Protein AF-A0A840UZU9-F1 (afdb_monomer)

Radius of gyration: 14.08 Å; Cα contacts (8 Å, |Δi|>4): 171; chains: 1; bounding box: 29×27×46 Å

Foldseek 3Di:
DDDDDPVNVLVVLLVCQLVVVLVVVLVVCVVDLVVLLCLLVQCPDPRPSSLVSSLVNLLVCCVVPLPSNCSNVVNLLVQCPDPDLSSVLSSLSSLLSSPDPSSLVSLVVQCVDPDPSSVVSSVVSVVVD

InterPro domains:
  IPR011989 Armadillo-like helical [G3DSA:1.25.10.10] (4-129)
  IPR016024 Armadillo-type fold [SSF48371] (40-128)

Solvent-accessible surface area (backbone atoms only — not comparable to full-atom values): 6893 Å² total; per-residue (Å²): 132,85,78,81,50,71,69,57,51,49,48,52,52,39,52,34,18,53,71,66,42,37,72,62,50,45,58,46,46,78,73,38,68,71,53,32,50,41,47,31,65,51,47,61,50,89,50,65,48,26,40,54,28,50,53,52,36,50,58,53,40,50,76,73,49,50,86,61,48,63,53,23,49,71,22,26,56,56,25,58,69,46,92,49,60,67,42,24,28,52,31,34,51,51,27,44,74,56,58,41,77,72,32,45,54,54,23,57,55,28,59,70,43,93,48,68,68,27,21,50,45,24,51,53,46,63,73,75,111

Sequence (129 aa):
MNQVSDEELKRVIADFLDMGHVDNIVAMFRREPRYYDWTGEILADRRFAVRLGISILFEELKSLQPEELALAVPSLRRALHSEEPLLRGEAVSILGIIGTAEAIELVRSGLADPNPQVREMAALVLDEL

Secondary structure (DSSP, 8-state):
-PPPPHHHHHHHHHHHHHTT-HHHHHHHHTT-GGGGGGHHHHHT-S-HHHHHHHHHHHHHHHHH-GGGGGGGHHHHHHHTT-S-HHHHHHHHHHHHHH--HHHHHHHHHGGG-SSHHHHHHHHHHHHH-

Nearest PDB structures (foldseek):
  4p6z-assembly1_B  TM=6.368E-01  e=3.561E-03  Homo sapiens
  7rwc-assembly1_B  TM=6.488E-01  e=1.107E-02  Mus musculus
  7oho-assembly1_BBB  TM=6.003E-01  e=9.549E-03  Homo sapiens
  8d9w-assembly1_K  TM=5.443E-01  e=1.035E+00  Mus musculus
  8d9w-assembly1_O  TM=5.443E-01  e=1.035E+00  Mus musculus

Mean predicted aligned error: 2.72 Å

Organism: NCBI:txid1506996

Structure (mmCIF, N/CA/C/O backbone):
data_AF-A0A840UZU9-F1
#
_entry.id   AF-A0A840UZU9-F1
#
loop_
_atom_site.group_PDB
_atom_site.id
_atom_site.type_symbol
_atom_site.label_atom_id
_atom_site.label_alt_id
_atom_site.label_comp_id
_atom_site.label_asym_id
_atom_site.label_entity_id
_atom_site.label_seq_id
_atom_site.pdbx_PDB_ins_code
_atom_site.Cartn_x
_atom_site.Cartn_y
_atom_site.Cartn_z
_atom_site.occupancy
_atom_site.B_iso_or_equiv
_atom_site.auth_seq_id
_atom_site.auth_comp_id
_atom_site.auth_asym_id
_atom_site.auth_atom_id
_atom_site.pdbx_PDB_model_num
ATOM 1 N N . MET A 1 1 ? -3.291 16.967 28.997 1.00 44.97 1 MET A N 1
ATOM 2 C CA . MET A 1 1 ? -3.419 15.741 28.184 1.00 44.97 1 MET A CA 1
ATOM 3 C C . MET A 1 1 ? -2.520 15.936 26.978 1.00 44.97 1 MET A C 1
ATOM 5 O O . MET A 1 1 ? -2.809 16.833 26.199 1.00 44.97 1 MET A O 1
ATOM 9 N N . ASN A 1 2 ? -1.401 15.211 26.886 1.00 53.03 2 ASN A N 1
ATOM 10 C CA . ASN A 1 2 ? -0.565 15.249 25.684 1.00 53.03 2 ASN A CA 1
ATOM 11 C C . ASN A 1 2 ? -1.340 14.550 24.567 1.00 53.03 2 ASN A C 1
ATOM 13 O O . ASN A 1 2 ? -1.655 13.369 24.697 1.00 53.03 2 ASN A O 1
ATOM 17 N N . GLN A 1 3 ? -1.696 15.287 23.517 1.00 71.25 3 GLN A N 1
ATOM 18 C CA . GLN A 1 3 ? -2.146 14.670 22.275 1.00 71.25 3 GLN A CA 1
ATOM 19 C C . GLN A 1 3 ? -0.955 13.908 21.691 1.00 71.25 3 GLN A C 1
ATOM 21 O O . GLN A 1 3 ? 0.123 14.482 21.550 1.00 71.25 3 GLN A O 1
ATOM 26 N N . VAL A 1 4 ? -1.143 12.618 21.419 1.00 78.44 4 VAL A N 1
ATOM 27 C CA . VAL A 1 4 ? -0.157 11.813 20.689 1.00 78.44 4 VAL A CA 1
ATOM 28 C C . VAL A 1 4 ? -0.074 12.371 19.270 1.00 78.44 4 VAL A C 1
ATOM 30 O O . VAL A 1 4 ? -1.110 12.614 18.648 1.00 78.44 4 VAL A O 1
ATOM 33 N N . SER A 1 5 ? 1.138 12.618 18.784 1.00 93.00 5 SER A N 1
ATOM 34 C CA . SER A 1 5 ? 1.368 13.155 17.441 1.00 93.00 5 SER A CA 1
ATOM 35 C C . SER A 1 5 ? 1.143 12.100 16.353 1.00 93.00 5 SER A C 1
ATOM 37 O O . SER A 1 5 ? 1.234 10.896 16.600 1.00 93.00 5 SER A O 1
ATOM 39 N N . ASP A 1 6 ? 0.890 12.544 15.120 1.00 94.81 6 ASP A N 1
ATOM 40 C CA . ASP A 1 6 ? 0.704 11.635 13.983 1.00 94.81 6 ASP A CA 1
ATOM 41 C C . ASP A 1 6 ? 1.972 10.811 13.687 1.00 94.81 6 ASP A C 1
ATOM 43 O O . ASP A 1 6 ? 1.877 9.638 13.336 1.00 94.81 6 ASP A O 1
ATOM 47 N N . GLU A 1 7 ? 3.166 11.376 13.900 1.00 94.50 7 GLU A N 1
ATOM 48 C CA . GLU A 1 7 ? 4.435 10.640 13.778 1.00 94.50 7 GLU A CA 1
ATOM 49 C C . GLU A 1 7 ? 4.560 9.516 14.809 1.00 94.50 7 GLU A C 1
ATOM 51 O O . GLU A 1 7 ? 4.975 8.404 14.481 1.00 94.50 7 GLU A O 1
ATOM 56 N N . GLU A 1 8 ? 4.163 9.775 16.057 1.00 95.25 8 GLU A N 1
ATOM 57 C CA . GLU A 1 8 ? 4.155 8.743 17.094 1.00 95.25 8 GLU A CA 1
ATOM 58 C C . GLU A 1 8 ? 3.162 7.631 16.748 1.00 95.25 8 GLU A C 1
ATOM 60 O O . GLU A 1 8 ? 3.508 6.459 16.874 1.00 95.25 8 GLU A O 1
ATOM 65 N N . LEU A 1 9 ? 1.965 7.966 16.256 1.00 96.38 9 LEU A N 1
ATOM 66 C CA . LEU A 1 9 ? 0.970 6.965 15.857 1.00 96.38 9 LEU A CA 1
ATOM 67 C C . LEU A 1 9 ? 1.432 6.122 14.667 1.00 96.38 9 LEU A C 1
ATOM 69 O O . LEU A 1 9 ? 1.306 4.899 14.720 1.00 96.38 9 LEU A O 1
ATOM 73 N N . LYS A 1 10 ? 2.011 6.739 13.629 1.00 97.62 10 LYS A N 1
ATOM 74 C CA . LYS A 1 10 ? 2.606 6.012 12.496 1.00 97.62 10 LYS A CA 1
ATOM 75 C C . LYS A 1 10 ? 3.683 5.039 12.967 1.00 97.62 10 LYS A C 1
ATOM 77 O O . LYS A 1 10 ? 3.704 3.891 12.526 1.00 97.62 10 LYS A O 1
ATOM 82 N N . ARG A 1 11 ? 4.524 5.460 13.919 1.00 97.19 11 ARG A N 1
ATOM 83 C CA . ARG A 1 11 ? 5.540 4.593 14.524 1.00 97.19 11 ARG A CA 1
ATOM 84 C C . ARG A 1 11 ? 4.930 3.429 15.300 1.00 97.19 11 ARG A C 1
ATOM 86 O O . ARG A 1 11 ? 5.373 2.303 15.115 1.00 97.19 11 ARG A O 1
ATOM 93 N N . VAL A 1 12 ? 3.901 3.676 16.116 1.00 97.56 12 VAL A N 1
ATOM 94 C CA . VAL A 1 12 ? 3.187 2.608 16.836 1.00 97.56 12 VAL A CA 1
ATOM 95 C C . VAL A 1 12 ? 2.597 1.594 15.860 1.00 97.56 12 VAL A C 1
ATOM 97 O O . VAL A 1 12 ? 2.748 0.394 16.071 1.00 97.56 12 VAL A O 1
ATOM 100 N N . ILE A 1 13 ? 1.964 2.060 14.781 1.00 98.25 13 ILE A N 1
ATOM 101 C CA . ILE A 1 13 ? 1.416 1.177 13.748 1.00 98.25 13 ILE A CA 1
ATOM 102 C C . ILE A 1 13 ? 2.533 0.322 13.143 1.00 98.25 13 ILE A C 1
ATOM 104 O O . ILE A 1 13 ? 2.416 -0.901 13.124 1.00 98.25 13 ILE A O 1
ATOM 108 N N . ALA A 1 14 ? 3.635 0.944 12.715 1.00 98.44 14 ALA A N 1
ATOM 109 C CA . ALA A 1 14 ? 4.771 0.229 12.145 1.00 9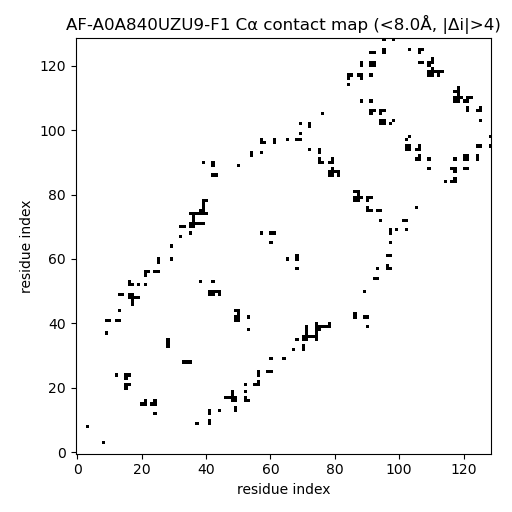8.44 14 ALA A CA 1
ATOM 110 C C . ALA A 1 14 ? 5.346 -0.812 13.121 1.00 98.44 14 ALA A C 1
ATOM 112 O O . ALA A 1 14 ? 5.560 -1.957 12.739 1.00 98.44 14 ALA A O 1
ATOM 113 N N . ASP A 1 15 ? 5.529 -0.467 14.395 1.00 98.44 15 ASP A N 1
ATOM 114 C CA . ASP A 1 15 ? 6.067 -1.393 15.397 1.00 98.44 15 ASP A CA 1
ATOM 115 C C . ASP A 1 15 ? 5.147 -2.602 15.628 1.00 98.44 15 ASP A C 1
ATOM 117 O O . ASP A 1 15 ? 5.618 -3.727 15.774 1.00 98.44 15 ASP A O 1
ATOM 121 N N . PHE A 1 16 ? 3.829 -2.408 15.611 1.00 98.56 16 PHE A N 1
ATOM 122 C CA . PHE A 1 16 ? 2.874 -3.514 15.714 1.00 98.56 16 PHE A CA 1
ATOM 123 C C . PHE A 1 16 ? 2.894 -4.423 14.485 1.00 98.56 16 PHE A C 1
ATOM 125 O O . PHE A 1 16 ? 2.824 -5.642 14.640 1.00 98.56 16 PHE A O 1
ATOM 132 N N . LEU A 1 17 ? 3.024 -3.855 13.286 1.00 98.38 17 LEU A N 1
ATOM 133 C CA . LEU A 1 17 ? 3.173 -4.635 12.056 1.00 98.38 17 LEU A CA 1
ATOM 134 C C . LEU A 1 17 ? 4.476 -5.446 12.064 1.00 98.38 17 LEU A C 1
ATOM 136 O O . LEU A 1 17 ? 4.454 -6.630 11.742 1.00 98.38 17 LEU A O 1
ATOM 140 N N . ASP A 1 18 ? 5.581 -4.853 12.520 1.00 98.25 18 ASP A N 1
ATOM 141 C CA . ASP A 1 18 ? 6.883 -5.519 12.687 1.00 98.25 18 ASP A CA 1
ATOM 142 C C . ASP A 1 18 ? 6.811 -6.712 13.660 1.00 98.25 18 ASP A C 1
ATOM 144 O O . ASP A 1 18 ? 7.442 -7.745 13.443 1.00 98.25 18 ASP A O 1
ATOM 148 N N . MET A 1 19 ? 5.985 -6.600 14.706 1.00 97.94 19 MET A N 1
ATOM 149 C CA . MET A 1 19 ? 5.709 -7.674 15.672 1.00 97.94 19 MET A CA 1
ATOM 150 C C . MET A 1 19 ? 4.678 -8.710 15.180 1.00 97.94 19 MET A C 1
ATOM 152 O O . MET A 1 19 ? 4.385 -9.666 15.899 1.00 97.94 19 MET A O 1
ATOM 156 N N . GLY A 1 20 ? 4.107 -8.539 13.983 1.00 96.75 20 GLY A N 1
ATOM 157 C CA . GLY A 1 20 ? 3.074 -9.423 13.431 1.00 96.75 20 GLY A CA 1
ATOM 158 C C . GLY A 1 20 ? 1.689 -9.248 14.065 1.00 96.75 20 GLY A C 1
ATOM 159 O O . GLY A 1 20 ? 0.832 -10.117 13.939 1.00 96.75 20 GLY A O 1
ATOM 160 N N . HIS A 1 21 ? 1.440 -8.136 14.758 1.00 97.94 21 HIS A N 1
ATOM 161 C CA . HIS A 1 21 ? 0.168 -7.829 15.417 1.00 97.94 21 HIS A CA 1
ATOM 162 C C . HIS A 1 21 ? -0.825 -7.127 14.476 1.00 97.94 21 HIS A C 1
ATOM 164 O O . HIS A 1 21 ? -1.372 -6.072 14.815 1.00 97.94 21 HIS A O 1
ATOM 170 N N . VAL A 1 22 ? -1.062 -7.713 13.299 1.00 97.75 22 VAL A N 1
ATOM 171 C CA . VAL A 1 22 ? -1.905 -7.130 12.239 1.00 97.75 22 VAL A CA 1
ATOM 172 C C . VAL A 1 22 ? -3.353 -6.928 12.698 1.00 97.75 22 VAL A C 1
ATOM 174 O O . VAL A 1 22 ? -3.891 -5.844 12.481 1.00 97.75 22 VAL A O 1
ATOM 177 N N . ASP A 1 23 ? -3.934 -7.869 13.451 1.00 97.62 23 ASP A N 1
ATOM 178 C CA . ASP A 1 23 ? -5.305 -7.772 13.991 1.00 97.62 23 ASP A CA 1
ATOM 179 C C . ASP A 1 23 ? -5.572 -6.456 14.749 1.00 97.62 23 ASP A C 1
ATOM 181 O O . ASP A 1 23 ? -6.640 -5.841 14.646 1.00 97.62 23 ASP A O 1
ATOM 185 N N . ASN A 1 24 ? -4.581 -5.992 15.521 1.00 98.12 24 ASN A N 1
ATOM 186 C CA . ASN A 1 24 ? -4.688 -4.741 16.272 1.00 98.12 24 ASN A CA 1
ATOM 187 C C . ASN A 1 24 ? -4.732 -3.536 15.330 1.00 98.12 24 ASN A C 1
ATOM 189 O O . ASN A 1 24 ? -5.483 -2.587 15.565 1.00 98.12 24 ASN A O 1
ATOM 193 N N . ILE A 1 25 ? -3.950 -3.579 14.252 1.00 98.44 25 ILE A N 1
ATOM 194 C CA . ILE A 1 25 ? -3.890 -2.508 13.260 1.00 98.44 25 ILE A CA 1
ATOM 195 C C . ILE A 1 25 ? -5.135 -2.506 12.382 1.00 98.44 25 ILE A C 1
ATOM 197 O O . ILE A 1 25 ? -5.679 -1.432 12.129 1.00 98.44 25 ILE A O 1
ATOM 201 N N . VAL A 1 26 ? -5.677 -3.675 12.038 1.00 98.25 26 VAL A N 1
ATOM 202 C CA . VAL A 1 26 ? -7.010 -3.793 11.437 1.00 98.25 26 VAL A CA 1
ATOM 203 C C . VAL A 1 26 ? -8.029 -3.081 12.321 1.00 98.25 26 VAL A C 1
ATOM 205 O O . VAL A 1 26 ? -8.716 -2.170 11.862 1.00 98.25 26 VAL A O 1
ATOM 208 N N . ALA A 1 27 ? -8.096 -3.406 13.615 1.00 97.81 27 ALA A N 1
ATOM 209 C CA . ALA A 1 27 ? -9.038 -2.759 14.530 1.00 97.81 27 ALA A CA 1
ATOM 210 C C . ALA A 1 27 ? -8.857 -1.228 14.608 1.00 97.81 27 ALA A C 1
ATOM 212 O O . ALA A 1 27 ? -9.845 -0.505 14.767 1.00 97.81 27 ALA A O 1
ATOM 213 N N . MET A 1 28 ? -7.623 -0.730 14.481 1.00 97.31 28 MET A N 1
ATOM 214 C CA . MET A 1 28 ? -7.321 0.703 14.419 1.00 97.31 28 MET A CA 1
ATOM 215 C C . MET A 1 28 ? -7.821 1.349 13.120 1.00 97.31 28 MET A C 1
ATOM 217 O O . MET A 1 28 ? -8.560 2.330 13.192 1.00 97.31 28 MET A O 1
ATOM 221 N N . PHE A 1 29 ? -7.475 0.796 11.954 1.00 97.94 29 PHE A N 1
ATOM 222 C CA . PHE A 1 29 ? -7.870 1.324 10.638 1.00 97.94 29 PHE A CA 1
ATOM 223 C C . PHE A 1 29 ? -9.389 1.341 10.458 1.00 97.94 29 PHE A C 1
ATOM 225 O O . PHE A 1 29 ? -9.943 2.296 9.921 1.00 97.94 29 PHE A O 1
ATOM 232 N N . ARG A 1 30 ? -10.087 0.327 10.980 1.00 96.81 30 ARG A N 1
ATOM 233 C CA . ARG A 1 30 ? -11.556 0.267 10.943 1.00 96.81 30 ARG A CA 1
ATOM 234 C C . ARG A 1 30 ? -12.242 1.369 11.755 1.00 96.81 30 ARG A C 1
ATOM 236 O O . ARG A 1 30 ? -13.406 1.674 11.520 1.00 96.81 30 ARG A O 1
ATOM 243 N N . ARG A 1 31 ? -11.562 1.927 12.760 1.00 96.12 31 ARG A N 1
ATOM 244 C CA . ARG A 1 31 ? -12.108 2.983 13.630 1.00 96.12 31 ARG A CA 1
ATOM 245 C C . ARG A 1 31 ? -11.739 4.382 13.171 1.00 96.12 31 ARG A C 1
ATOM 247 O O . ARG A 1 31 ? -12.465 5.320 13.483 1.00 96.12 31 ARG A O 1
ATOM 254 N N . GLU A 1 32 ? -10.603 4.518 12.505 1.00 96.88 32 GLU A N 1
ATOM 255 C CA . GLU A 1 32 ? -10.005 5.805 12.192 1.00 96.88 32 GLU A CA 1
ATOM 256 C C . GLU A 1 32 ? -9.554 5.827 10.722 1.00 96.88 32 GLU A C 1
ATOM 258 O O . GLU A 1 32 ? -8.418 5.457 10.402 1.00 96.88 32 GLU A O 1
ATOM 263 N N . PRO A 1 33 ? -10.448 6.262 9.812 1.00 94.19 33 PRO A N 1
ATOM 264 C CA . PRO A 1 33 ? -10.190 6.271 8.376 1.00 94.19 33 PRO A CA 1
ATOM 265 C C . PRO A 1 33 ? -9.001 7.145 7.952 1.00 94.19 33 PRO A C 1
ATOM 267 O O . PRO A 1 33 ? -8.443 6.943 6.875 1.00 94.19 33 PRO A O 1
ATOM 270 N N . ARG A 1 34 ? -8.542 8.096 8.782 1.00 96.00 34 ARG A N 1
ATOM 271 C CA . ARG A 1 34 ? -7.364 8.910 8.428 1.00 96.00 34 ARG A CA 1
ATOM 272 C C . ARG A 1 34 ? -6.076 8.083 8.311 1.00 96.00 34 ARG A C 1
ATOM 274 O O . ARG A 1 34 ? -5.149 8.514 7.636 1.00 96.00 34 ARG A O 1
ATOM 281 N N . TYR A 1 35 ? -6.009 6.899 8.929 1.00 98.12 35 TYR A N 1
ATOM 282 C CA . TYR 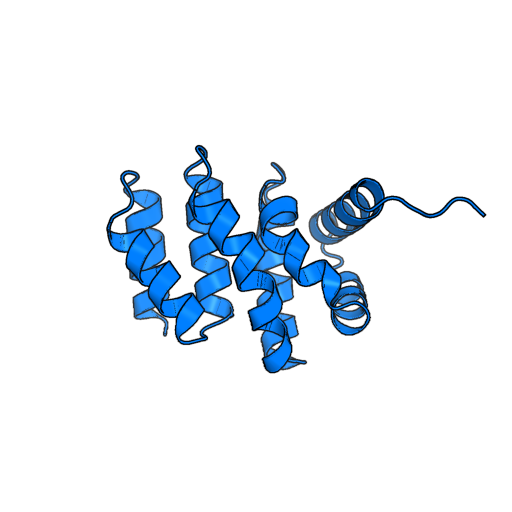A 1 35 ? -4.817 6.042 8.883 1.00 98.12 35 TYR A CA 1
ATOM 283 C C . TYR A 1 35 ? -4.527 5.487 7.486 1.00 98.12 35 TYR A C 1
ATOM 285 O O . TYR A 1 35 ? -3.368 5.230 7.163 1.00 98.12 35 TYR A O 1
ATOM 293 N N . TYR A 1 36 ? -5.539 5.393 6.620 1.00 98.38 36 TYR A N 1
ATOM 294 C CA . TYR A 1 36 ? -5.339 5.015 5.224 1.00 98.38 36 TYR A CA 1
ATOM 295 C C . TYR A 1 36 ? -4.443 6.016 4.476 1.00 98.38 36 TYR A C 1
ATOM 297 O O . TYR A 1 36 ? -3.594 5.594 3.688 1.00 98.38 36 TYR A O 1
ATOM 305 N N . ASP A 1 37 ? -4.521 7.318 4.780 1.00 97.44 37 ASP A N 1
ATOM 306 C CA . ASP A 1 37 ? -3.668 8.339 4.147 1.00 97.44 37 ASP A CA 1
ATOM 307 C C . ASP A 1 37 ? -2.197 8.269 4.616 1.00 97.44 37 ASP A C 1
ATOM 309 O O . ASP A 1 37 ? -1.302 8.889 4.039 1.00 97.44 37 ASP A O 1
ATOM 313 N N . TRP A 1 38 ? -1.897 7.449 5.624 1.00 98.25 38 TRP A N 1
ATOM 314 C CA . TRP A 1 38 ? -0.526 7.184 6.066 1.00 98.25 38 TRP A CA 1
ATOM 315 C C . TRP A 1 38 ? 0.082 5.931 5.444 1.00 98.25 38 TRP A C 1
ATOM 317 O O . TRP A 1 38 ? 1.262 5.672 5.662 1.00 98.25 38 TRP A O 1
ATOM 327 N N . THR A 1 39 ? -0.676 5.167 4.653 1.00 98.56 39 THR A N 1
ATOM 328 C CA . THR A 1 39 ? -0.222 3.877 4.107 1.00 98.56 39 THR A CA 1
ATOM 329 C C . THR A 1 39 ? 1.110 3.997 3.372 1.00 98.56 39 THR A C 1
ATOM 331 O O . THR A 1 39 ? 2.034 3.250 3.676 1.00 98.56 39 THR A O 1
ATOM 334 N N . GLY A 1 40 ? 1.257 4.967 2.464 1.00 98.06 40 GLY A N 1
ATOM 335 C CA . GLY A 1 40 ? 2.505 5.164 1.722 1.00 98.06 40 GLY A CA 1
ATOM 336 C C . GLY A 1 40 ? 3.682 5.589 2.609 1.00 98.06 40 GLY A C 1
ATOM 337 O O . GLY A 1 40 ? 4.822 5.227 2.333 1.00 98.06 40 GLY A O 1
ATOM 338 N N . GLU A 1 41 ? 3.412 6.312 3.697 1.00 98.12 41 GLU A N 1
ATOM 339 C CA . GLU A 1 41 ? 4.430 6.749 4.661 1.00 98.12 41 GLU A CA 1
ATOM 340 C C . GLU A 1 41 ? 4.886 5.596 5.562 1.00 98.12 41 GLU A C 1
ATOM 342 O O . GLU A 1 41 ? 6.079 5.457 5.820 1.00 98.12 41 GLU A O 1
ATOM 347 N N . ILE A 1 42 ? 3.965 4.730 5.993 1.00 98.38 42 ILE A N 1
ATOM 348 C CA . ILE A 1 42 ? 4.293 3.528 6.774 1.00 98.38 42 ILE A CA 1
ATOM 349 C C . ILE A 1 42 ? 5.032 2.509 5.896 1.00 98.38 42 ILE A C 1
ATOM 351 O O . ILE A 1 42 ? 5.995 1.890 6.341 1.00 98.38 42 ILE A O 1
ATOM 355 N N . LEU A 1 43 ? 4.647 2.382 4.624 1.00 98.00 43 LEU A N 1
ATOM 356 C CA . LEU A 1 43 ? 5.304 1.498 3.657 1.00 98.00 43 LEU A CA 1
ATOM 357 C C . LEU A 1 43 ? 6.760 1.907 3.366 1.00 98.00 43 LEU A C 1
ATOM 359 O O . LEU A 1 43 ? 7.563 1.076 2.944 1.00 98.00 43 LEU A O 1
ATOM 363 N N . ALA A 1 44 ? 7.125 3.168 3.625 1.00 97.31 44 ALA A N 1
ATOM 364 C CA . ALA A 1 44 ? 8.498 3.659 3.521 1.00 97.31 44 ALA A CA 1
ATOM 365 C C . ALA A 1 44 ? 9.417 3.166 4.659 1.00 97.31 44 ALA A C 1
ATOM 367 O O . ALA A 1 44 ? 10.633 3.375 4.599 1.00 97.31 44 ALA A O 1
ATOM 368 N N . ASP A 1 45 ? 8.881 2.497 5.687 1.00 97.88 45 ASP A N 1
ATOM 369 C CA . ASP A 1 45 ? 9.682 1.899 6.758 1.00 97.88 45 ASP A CA 1
ATOM 370 C C . ASP A 1 45 ? 10.693 0.890 6.182 1.00 97.88 45 ASP A C 1
ATOM 372 O O . ASP A 1 45 ? 10.410 0.136 5.252 1.00 97.88 45 ASP A O 1
ATOM 376 N N . ARG A 1 46 ? 11.924 0.881 6.697 1.00 94.56 46 ARG A N 1
ATOM 377 C CA . ARG A 1 46 ? 13.008 0.028 6.173 1.00 94.56 46 ARG A CA 1
ATOM 378 C C . ARG A 1 46 ? 12.900 -1.428 6.619 1.00 94.56 46 ARG A C 1
ATOM 380 O O . ARG A 1 46 ? 13.612 -2.278 6.087 1.00 94.56 46 ARG A O 1
ATOM 387 N N . ARG A 1 47 ? 12.062 -1.722 7.611 1.00 97.38 47 ARG A N 1
ATOM 388 C CA . ARG A 1 47 ? 11.851 -3.075 8.116 1.00 97.38 47 ARG A CA 1
ATOM 389 C C . ARG A 1 47 ? 10.961 -3.843 7.153 1.00 97.38 47 ARG A C 1
ATOM 391 O O . ARG A 1 47 ? 9.824 -3.463 6.890 1.00 97.38 47 ARG A O 1
ATOM 398 N N . PHE A 1 48 ? 11.476 -4.966 6.665 1.00 96.44 48 PHE A N 1
ATOM 399 C CA . PHE A 1 48 ? 10.738 -5.853 5.770 1.00 96.44 48 PHE A CA 1
ATOM 400 C C . PHE A 1 48 ? 9.402 -6.320 6.374 1.00 96.44 48 PHE A C 1
ATOM 402 O O . PHE A 1 48 ? 8.387 -6.323 5.684 1.00 96.44 48 PH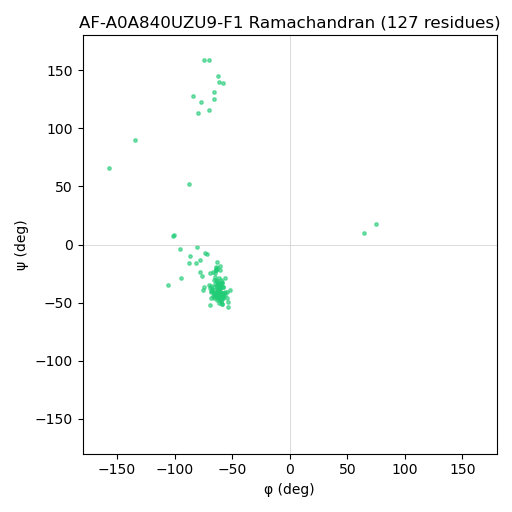E A O 1
ATOM 409 N N . ALA A 1 49 ? 9.381 -6.649 7.672 1.00 97.88 49 ALA A N 1
ATOM 410 C CA . ALA A 1 49 ? 8.173 -7.122 8.346 1.00 97.88 49 ALA A CA 1
ATOM 411 C C . ALA A 1 49 ? 7.059 -6.063 8.401 1.00 97.88 49 ALA A C 1
ATOM 413 O O . ALA A 1 49 ? 5.891 -6.422 8.314 1.00 97.88 49 ALA A O 1
ATOM 414 N N . VAL A 1 50 ? 7.397 -4.768 8.446 1.00 98.44 50 VAL A N 1
ATOM 415 C CA . VAL A 1 50 ? 6.398 -3.688 8.371 1.00 98.44 50 VAL A CA 1
ATOM 416 C C . VAL A 1 50 ? 5.717 -3.675 7.009 1.00 98.44 50 VAL A C 1
ATOM 418 O O . VAL A 1 50 ? 4.493 -3.622 6.940 1.00 98.44 50 VAL A O 1
ATOM 421 N N . ARG A 1 51 ? 6.495 -3.772 5.926 1.00 97.75 51 ARG A N 1
ATOM 422 C CA . ARG A 1 51 ? 5.965 -3.776 4.553 1.00 97.75 51 ARG A CA 1
ATOM 423 C C . ARG A 1 51 ? 5.075 -4.989 4.306 1.00 97.75 51 ARG A C 1
ATOM 425 O O . ARG A 1 51 ? 3.936 -4.829 3.884 1.00 97.75 51 ARG A O 1
ATOM 432 N N . LEU A 1 52 ? 5.551 -6.176 4.689 1.00 98.00 52 LEU A N 1
ATOM 433 C CA . LEU A 1 52 ? 4.750 -7.400 4.641 1.00 98.00 52 LEU A CA 1
ATOM 434 C C . LEU A 1 52 ? 3.474 -7.275 5.489 1.00 98.00 52 LEU A C 1
ATOM 436 O O . LEU A 1 52 ? 2.400 -7.685 5.057 1.00 98.00 52 LEU A O 1
ATOM 440 N N . GLY A 1 53 ? 3.583 -6.676 6.676 1.00 98.44 53 GLY A N 1
ATOM 441 C CA . GLY A 1 53 ? 2.450 -6.406 7.552 1.00 98.44 53 GLY A CA 1
ATOM 442 C C . GLY A 1 53 ? 1.406 -5.489 6.914 1.00 98.44 53 GLY A C 1
ATOM 443 O O . GLY A 1 53 ? 0.220 -5.737 7.100 1.00 98.44 53 GLY A O 1
ATOM 444 N N . ILE A 1 54 ? 1.810 -4.483 6.126 1.00 98.56 54 ILE A N 1
ATOM 445 C CA . ILE A 1 54 ? 0.873 -3.647 5.356 1.00 98.56 54 ILE A CA 1
ATOM 446 C C . ILE A 1 54 ? 0.138 -4.480 4.299 1.00 98.56 54 ILE A C 1
ATOM 448 O O . ILE A 1 54 ? -1.076 -4.339 4.172 1.00 98.56 54 ILE A O 1
ATOM 452 N N . SER A 1 55 ? 0.817 -5.377 3.583 1.00 98.12 55 SER A N 1
ATOM 453 C CA . SER A 1 55 ? 0.148 -6.248 2.604 1.00 98.12 55 SER A CA 1
ATOM 454 C C . SER A 1 55 ? -0.900 -7.146 3.268 1.00 98.12 55 SER A C 1
ATOM 456 O O . SER A 1 55 ? -2.044 -7.186 2.821 1.00 98.12 55 SER A O 1
ATOM 458 N N . ILE A 1 56 ? -0.553 -7.793 4.387 1.00 98.44 56 ILE A N 1
ATOM 459 C CA . ILE A 1 56 ? -1.489 -8.637 5.152 1.00 98.44 56 ILE A CA 1
ATOM 460 C C . ILE A 1 56 ? -2.654 -7.798 5.699 1.00 98.44 56 ILE A C 1
ATOM 462 O O . ILE A 1 56 ? -3.812 -8.188 5.567 1.00 98.44 56 ILE A O 1
ATOM 466 N N . LEU A 1 57 ? -2.362 -6.615 6.249 1.00 98.62 57 LEU A N 1
ATOM 467 C CA . LEU A 1 57 ? -3.367 -5.666 6.728 1.00 98.62 57 LEU A CA 1
ATOM 468 C C . LEU A 1 57 ? -4.389 -5.335 5.635 1.00 98.62 57 LEU A C 1
ATOM 470 O O . LEU A 1 57 ? -5.588 -5.335 5.904 1.00 98.62 57 LEU A O 1
ATOM 474 N N . PHE A 1 58 ? -3.938 -5.050 4.413 1.00 98.56 58 PHE A N 1
ATOM 475 C CA . PHE A 1 58 ? -4.833 -4.695 3.313 1.00 98.56 58 PHE A CA 1
ATOM 476 C C . PHE A 1 58 ? -5.664 -5.882 2.817 1.00 98.56 58 PHE A C 1
ATOM 478 O O . PHE A 1 58 ? -6.838 -5.684 2.509 1.00 98.56 58 PHE A O 1
ATOM 485 N N . GLU A 1 59 ? -5.127 -7.103 2.811 1.00 98.06 59 GLU A N 1
ATOM 486 C CA . GLU A 1 59 ? -5.910 -8.312 2.506 1.00 98.06 59 GLU A CA 1
ATOM 487 C C . GLU A 1 59 ? -7.008 -8.574 3.550 1.00 98.06 59 GLU A C 1
ATOM 489 O O . GLU A 1 59 ? -8.159 -8.886 3.218 1.00 98.06 59 GLU A O 1
ATOM 494 N N . GLU A 1 60 ? -6.696 -8.382 4.833 1.00 98.19 60 GLU A N 1
ATO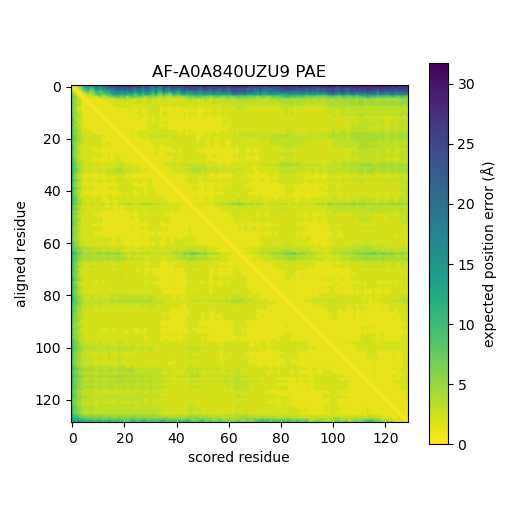M 495 C CA . GLU A 1 60 ? -7.687 -8.499 5.903 1.00 98.19 60 GLU A CA 1
ATOM 496 C C . GLU A 1 60 ? -8.750 -7.395 5.811 1.00 98.19 60 GLU A C 1
ATOM 498 O O . GLU A 1 60 ? -9.952 -7.669 5.888 1.00 98.19 60 GLU A O 1
ATOM 503 N N . LEU A 1 61 ? -8.340 -6.144 5.578 1.00 98.25 61 LEU A N 1
ATOM 504 C CA . LEU A 1 61 ? -9.261 -5.018 5.410 1.00 98.25 61 LEU A CA 1
ATOM 505 C C . LEU A 1 61 ? -10.140 -5.164 4.165 1.00 98.25 61 LEU A C 1
ATOM 507 O O . LEU A 1 61 ? -11.315 -4.808 4.228 1.00 98.25 61 LEU A O 1
ATOM 511 N N . LYS A 1 62 ? -9.636 -5.754 3.075 1.00 97.62 62 LYS A N 1
ATOM 512 C CA . LYS A 1 62 ? -10.425 -6.092 1.879 1.00 97.62 62 LYS A CA 1
ATOM 513 C C . LYS A 1 62 ? -11.590 -7.022 2.197 1.00 97.62 62 LYS A C 1
ATOM 515 O O . LYS A 1 62 ? -12.673 -6.861 1.643 1.00 97.62 62 LYS A O 1
ATOM 520 N N . SER A 1 63 ? -11.388 -7.957 3.121 1.00 96.56 63 SER A N 1
ATOM 521 C CA . SER A 1 63 ? -12.434 -8.884 3.564 1.00 96.56 63 SER A CA 1
ATOM 522 C C . SER A 1 63 ? -13.435 -8.247 4.539 1.00 9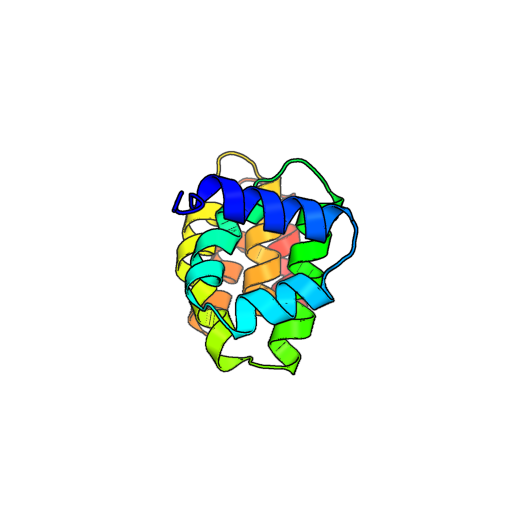6.56 63 SER A C 1
ATOM 524 O O . SER A 1 63 ? -14.560 -8.730 4.665 1.00 96.56 63 SER A O 1
ATOM 526 N N . LEU A 1 64 ? -13.041 -7.184 5.250 1.00 96.12 64 LEU A N 1
ATOM 527 C CA . LEU A 1 64 ? -13.815 -6.601 6.354 1.00 96.12 64 LEU A CA 1
ATOM 528 C C . LEU A 1 64 ? -14.513 -5.273 6.018 1.00 96.12 64 LEU A C 1
ATOM 530 O O . LEU A 1 64 ? -15.580 -5.012 6.572 1.00 96.12 64 LEU A O 1
ATOM 534 N N . GLN A 1 65 ? -13.904 -4.422 5.189 1.00 94.19 65 GLN A N 1
ATOM 535 C CA . GLN A 1 65 ? -14.414 -3.103 4.783 1.00 94.19 65 GLN A CA 1
ATOM 536 C C . GLN A 1 65 ? -13.809 -2.620 3.443 1.00 94.19 65 GLN A C 1
ATOM 538 O O . GLN A 1 65 ? -13.074 -1.626 3.412 1.00 94.19 65 GLN A O 1
ATOM 543 N N . PRO A 1 66 ? -14.098 -3.305 2.323 1.00 95.12 66 PRO A N 1
ATOM 544 C CA . PRO A 1 66 ? -13.463 -3.021 1.033 1.00 95.12 66 PRO A CA 1
ATOM 545 C C . PRO A 1 66 ? -13.695 -1.583 0.537 1.00 95.12 66 PRO A C 1
ATOM 547 O O . PRO A 1 66 ? -12.799 -0.984 -0.054 1.00 95.12 66 PRO A O 1
ATOM 550 N N . GLU A 1 67 ? -14.854 -0.995 0.830 1.00 94.88 67 GLU A N 1
ATOM 551 C CA . GLU A 1 67 ? -15.219 0.390 0.498 1.00 94.88 67 GLU A CA 1
ATOM 552 C C . GLU A 1 67 ? -14.253 1.460 1.039 1.00 94.88 67 GLU A C 1
ATOM 554 O O . GLU A 1 67 ? -14.089 2.503 0.407 1.00 94.88 67 GLU A O 1
ATOM 559 N N . GLU A 1 68 ? -13.579 1.209 2.164 1.00 97.00 68 GLU A N 1
ATOM 560 C CA . GLU A 1 68 ? -12.668 2.181 2.791 1.00 97.00 68 GLU A CA 1
ATOM 561 C C . GLU A 1 68 ? -11.235 2.094 2.236 1.00 97.00 68 GLU A C 1
ATOM 563 O O . GLU A 1 68 ? -10.448 3.027 2.396 1.00 97.00 68 GLU A O 1
ATOM 568 N N . LEU A 1 69 ? -10.880 1.011 1.532 1.00 98.06 69 LEU A N 1
ATOM 569 C CA . LEU A 1 69 ? -9.526 0.805 0.998 1.00 98.06 69 LEU A CA 1
ATOM 570 C C . LEU A 1 69 ? -9.082 1.925 0.047 1.00 98.06 69 LEU A C 1
ATOM 572 O O . LEU A 1 69 ? -7.901 2.280 -0.006 1.00 98.06 69 LEU A O 1
ATOM 576 N N . ALA A 1 70 ? -10.033 2.512 -0.685 1.00 97.88 70 ALA A N 1
ATOM 577 C CA . ALA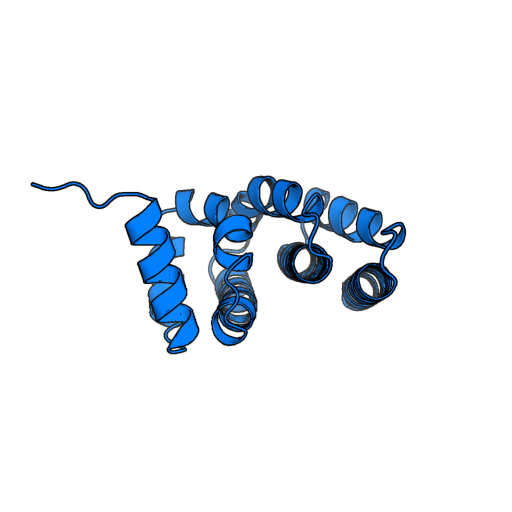 A 1 70 ? -9.779 3.601 -1.623 1.00 97.88 70 ALA A CA 1
ATOM 578 C C . ALA A 1 70 ? -9.178 4.848 -0.948 1.00 97.88 70 ALA A C 1
ATOM 580 O O . ALA A 1 70 ? -8.493 5.631 -1.608 1.00 97.88 70 ALA A O 1
ATOM 581 N N . LEU A 1 71 ? -9.362 5.018 0.366 1.00 98.31 71 LEU A N 1
ATOM 582 C CA . LEU A 1 71 ? -8.787 6.134 1.117 1.00 98.31 71 LEU A CA 1
ATOM 583 C C . LEU A 1 71 ? -7.252 6.122 1.140 1.00 98.31 71 LEU A C 1
ATOM 585 O O . LEU A 1 71 ? -6.643 7.162 1.382 1.00 98.31 71 LEU A O 1
ATOM 589 N N . ALA A 1 72 ? -6.610 4.984 0.859 1.00 98.62 72 ALA A N 1
ATOM 590 C CA . ALA A 1 72 ? -5.152 4.896 0.794 1.00 98.62 72 ALA A CA 1
ATOM 591 C C . ALA A 1 72 ? -4.568 5.366 -0.546 1.00 98.62 72 ALA A C 1
ATOM 593 O O . ALA A 1 72 ? -3.370 5.652 -0.632 1.00 98.62 72 ALA A O 1
ATOM 594 N N . VAL A 1 73 ? -5.393 5.482 -1.593 1.00 98.62 73 VAL A N 1
ATOM 595 C CA . VAL A 1 73 ? -4.946 5.803 -2.958 1.00 98.62 73 VAL A CA 1
ATOM 596 C C . VAL A 1 73 ? -4.154 7.119 -3.037 1.00 98.62 73 VAL A C 1
ATOM 598 O O . VAL A 1 73 ? -3.100 7.116 -3.678 1.00 98.62 73 VAL A O 1
ATOM 601 N N . PRO A 1 74 ? -4.551 8.235 -2.386 1.00 98.44 74 PRO A N 1
ATOM 602 C CA . PRO A 1 74 ? -3.765 9.472 -2.418 1.00 98.44 74 PRO A CA 1
ATOM 603 C C . PRO A 1 74 ? -2.351 9.312 -1.843 1.00 98.44 74 PRO A C 1
ATOM 605 O O . PRO A 1 74 ? -1.387 9.833 -2.409 1.00 98.44 74 PRO A O 1
ATOM 608 N N . SER A 1 75 ? -2.213 8.567 -0.745 1.00 98.44 75 SER A N 1
ATOM 609 C CA . SER A 1 75 ? -0.926 8.282 -0.102 1.00 98.44 75 SER A CA 1
ATOM 610 C C . SER A 1 75 ? -0.046 7.383 -0.969 1.00 98.44 75 SER A C 1
ATOM 612 O O . SER A 1 75 ? 1.123 7.685 -1.216 1.00 98.44 75 SER A O 1
ATOM 614 N N . LEU A 1 76 ? -0.626 6.319 -1.525 1.00 98.69 76 LEU A N 1
ATOM 615 C CA . LEU A 1 76 ? 0.075 5.382 -2.405 1.00 98.69 76 LEU A CA 1
ATOM 616 C C . LEU A 1 76 ? 0.509 6.044 -3.716 1.00 98.69 76 LEU A C 1
ATOM 618 O O . LEU A 1 76 ? 1.622 5.813 -4.181 1.00 98.69 76 LEU A O 1
ATOM 622 N N . ARG A 1 77 ? -0.301 6.955 -4.271 1.00 98.62 77 ARG A N 1
ATOM 623 C CA . ARG A 1 77 ? 0.099 7.781 -5.419 1.00 98.62 77 ARG A CA 1
ATOM 624 C C . ARG A 1 77 ? 1.355 8.596 -5.120 1.00 98.62 77 ARG A C 1
ATOM 626 O O . ARG A 1 77 ? 2.231 8.677 -5.974 1.00 98.62 77 ARG A O 1
ATOM 633 N N . ARG A 1 78 ? 1.472 9.188 -3.925 1.00 98.38 78 ARG A N 1
ATOM 634 C CA . ARG A 1 78 ? 2.707 9.882 -3.516 1.00 98.38 78 ARG A CA 1
ATOM 635 C C . ARG A 1 78 ? 3.891 8.908 -3.481 1.00 98.38 78 ARG A C 1
ATOM 637 O O . ARG A 1 78 ? 4.959 9.245 -3.984 1.00 98.38 78 ARG A O 1
ATOM 644 N N . ALA A 1 79 ? 3.690 7.695 -2.961 1.00 98.44 79 ALA A N 1
ATOM 645 C CA . ALA A 1 79 ? 4.727 6.662 -2.890 1.00 98.44 79 ALA A CA 1
ATOM 646 C C . ALA A 1 79 ? 5.225 6.189 -4.272 1.00 98.44 79 ALA A C 1
ATOM 648 O O . ALA A 1 79 ? 6.416 5.914 -4.418 1.00 98.44 79 ALA A O 1
ATOM 649 N N . LEU A 1 80 ? 4.375 6.195 -5.308 1.00 98.56 80 LEU A N 1
ATOM 650 C CA . LEU A 1 80 ? 4.775 5.907 -6.698 1.00 98.56 80 LEU A CA 1
ATOM 651 C C . LEU A 1 80 ? 5.781 6.914 -7.280 1.00 98.56 80 LEU A C 1
ATOM 653 O O . LEU A 1 80 ? 6.414 6.629 -8.292 1.00 98.56 80 LEU A O 1
ATOM 657 N N . HIS A 1 81 ? 5.966 8.076 -6.655 1.00 97.75 81 HIS A N 1
ATOM 658 C CA . HIS A 1 81 ? 6.968 9.066 -7.061 1.00 97.75 81 HIS A CA 1
ATOM 659 C C . HIS A 1 81 ? 8.241 9.027 -6.204 1.00 97.75 81 HIS A C 1
ATOM 661 O O . HIS A 1 81 ? 9.096 9.900 -6.339 1.00 97.75 81 HIS A O 1
ATOM 667 N N . SER A 1 82 ? 8.386 8.027 -5.328 1.00 98.06 82 SER A N 1
ATOM 668 C CA . SER A 1 82 ? 9.593 7.842 -4.520 1.00 98.06 82 SER A CA 1
ATOM 669 C C . SER A 1 82 ? 10.826 7.594 -5.389 1.00 98.06 82 SER A C 1
ATOM 671 O O . SER A 1 82 ? 10.763 6.882 -6.393 1.00 98.06 82 SER A O 1
ATOM 673 N N . GLU A 1 83 ? 11.982 8.103 -4.960 1.00 97.69 83 GLU A N 1
ATOM 674 C CA . GLU A 1 83 ? 13.273 7.754 -5.563 1.00 97.69 83 GLU A CA 1
ATOM 675 C C . GLU A 1 83 ? 13.614 6.269 -5.356 1.00 97.69 83 GLU A C 1
ATOM 677 O O . GLU A 1 83 ? 14.278 5.662 -6.198 1.00 97.69 83 GLU A O 1
ATOM 682 N N . GLU A 1 84 ? 13.109 5.656 -4.279 1.00 97.75 84 GLU A N 1
ATOM 683 C CA . GLU A 1 84 ? 13.345 4.256 -3.932 1.00 97.75 84 GLU A CA 1
ATOM 684 C C . GLU A 1 84 ? 12.451 3.317 -4.765 1.00 97.75 84 GLU A C 1
ATOM 686 O O . GLU A 1 84 ? 11.234 3.290 -4.559 1.00 97.75 84 GLU A O 1
ATOM 691 N N . PRO A 1 85 ? 13.017 2.488 -5.666 1.00 98.19 85 PRO A N 1
ATOM 692 C CA . PRO A 1 85 ? 12.220 1.585 -6.496 1.00 98.19 85 PRO A CA 1
ATOM 693 C C . PRO A 1 85 ? 11.445 0.545 -5.694 1.00 98.19 85 PRO A C 1
ATOM 695 O O . PRO A 1 85 ? 10.337 0.187 -6.079 1.00 98.19 85 PRO A O 1
ATOM 698 N N . LEU A 1 86 ? 12.001 0.098 -4.563 1.00 96.94 86 LEU A N 1
ATOM 699 C CA . LEU A 1 86 ? 11.323 -0.838 -3.675 1.00 96.94 86 LEU A CA 1
ATOM 700 C C . LEU A 1 86 ? 9.999 -0.250 -3.176 1.00 96.94 86 LEU A C 1
ATOM 702 O O . LEU A 1 86 ? 8.967 -0.886 -3.329 1.00 96.94 86 LEU A O 1
ATOM 706 N N . LEU A 1 87 ? 9.995 0.988 -2.662 1.00 98.31 87 LEU A N 1
ATOM 707 C CA . LEU A 1 87 ? 8.761 1.637 -2.203 1.00 98.31 87 LEU A CA 1
ATOM 708 C C . LEU A 1 87 ? 7.732 1.799 -3.332 1.00 98.31 87 LEU A C 1
ATOM 710 O O . LEU A 1 87 ? 6.544 1.592 -3.102 1.00 98.31 87 LEU A O 1
ATOM 714 N N . ARG A 1 88 ? 8.173 2.121 -4.556 1.00 98.69 88 ARG A N 1
ATOM 715 C CA . ARG A 1 88 ? 7.265 2.186 -5.712 1.00 98.69 88 ARG A CA 1
ATOM 716 C C . ARG A 1 88 ? 6.631 0.827 -6.013 1.00 98.69 88 ARG A C 1
ATOM 718 O O . ARG A 1 88 ? 5.423 0.764 -6.205 1.00 98.69 88 ARG A O 1
ATOM 725 N N . GLY A 1 89 ? 7.420 -0.250 -6.014 1.00 98.38 89 GLY A N 1
ATOM 726 C CA . GLY A 1 89 ? 6.925 -1.615 -6.223 1.00 98.38 89 GLY A CA 1
ATOM 727 C C . GLY A 1 89 ? 5.937 -2.060 -5.141 1.00 98.38 89 GLY A C 1
ATOM 728 O O . GLY A 1 89 ? 4.873 -2.582 -5.457 1.00 98.38 89 GLY A O 1
ATOM 729 N N . GLU A 1 90 ? 6.234 -1.777 -3.874 1.00 98.19 90 GLU A N 1
ATOM 730 C CA . GLU A 1 90 ? 5.314 -2.057 -2.764 1.00 98.19 90 GLU A CA 1
ATOM 731 C C . GLU A 1 90 ? 4.006 -1.261 -2.908 1.00 98.19 90 GLU A C 1
ATOM 733 O O . GLU A 1 90 ? 2.920 -1.804 -2.722 1.00 98.19 90 GLU A O 1
ATOM 738 N N . ALA A 1 91 ? 4.078 0.013 -3.308 1.00 98.69 91 ALA A N 1
ATOM 739 C CA . ALA A 1 91 ? 2.883 0.818 -3.548 1.00 98.69 91 ALA A CA 1
ATOM 740 C C . ALA A 1 91 ? 2.021 0.244 -4.686 1.00 98.69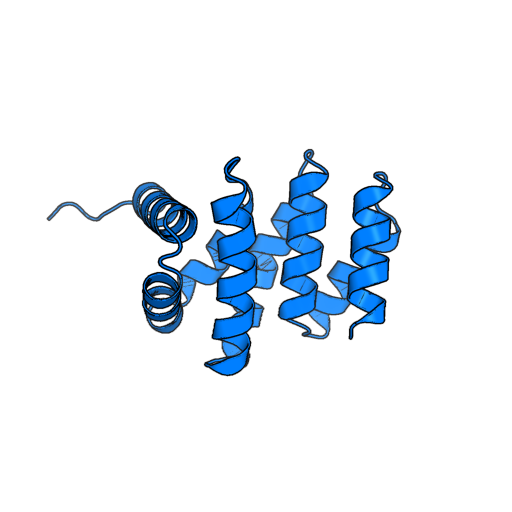 91 ALA A C 1
ATOM 742 O O . ALA A 1 91 ? 0.798 0.213 -4.559 1.00 98.69 91 ALA A O 1
ATOM 743 N N . VAL A 1 92 ? 2.645 -0.249 -5.764 1.00 98.75 92 VAL A N 1
ATOM 744 C CA . VAL A 1 92 ? 1.957 -0.968 -6.850 1.00 98.75 92 VAL A CA 1
ATOM 745 C C . VAL A 1 92 ? 1.239 -2.213 -6.320 1.00 98.75 92 VAL A C 1
ATOM 747 O O . VAL A 1 92 ? 0.078 -2.421 -6.664 1.00 98.75 92 VAL A O 1
ATOM 750 N N . SER A 1 93 ? 1.886 -2.996 -5.453 1.00 98.44 93 SER A N 1
ATOM 751 C CA . SER A 1 93 ? 1.283 -4.182 -4.831 1.00 98.44 93 SER A CA 1
ATOM 752 C C . SER A 1 93 ? 0.023 -3.831 -4.029 1.00 98.44 93 SER A C 1
ATOM 754 O O . SER A 1 93 ? -1.054 -4.367 -4.295 1.00 98.44 93 SER A O 1
ATOM 756 N N . ILE A 1 94 ? 0.101 -2.839 -3.131 1.00 98.75 94 ILE A N 1
ATOM 757 C CA . ILE A 1 94 ? -1.060 -2.419 -2.327 1.00 98.75 94 ILE A CA 1
ATOM 758 C C . ILE A 1 94 ? -2.187 -1.854 -3.204 1.00 98.75 94 ILE A C 1
ATOM 760 O O . ILE A 1 94 ? -3.356 -2.152 -2.967 1.00 98.75 94 ILE A O 1
ATOM 764 N N . LEU A 1 95 ? -1.866 -1.079 -4.246 1.00 98.81 95 LEU A N 1
ATOM 765 C CA . LEU A 1 95 ? -2.864 -0.601 -5.213 1.00 98.81 95 LEU A CA 1
ATOM 766 C C . LEU A 1 95 ? -3.579 -1.760 -5.930 1.00 98.81 95 LEU A C 1
ATOM 768 O O . LEU A 1 95 ? -4.780 -1.664 -6.186 1.00 98.81 95 LEU A O 1
ATOM 772 N N . GLY A 1 96 ? -2.875 -2.863 -6.194 1.00 98.50 96 GLY A N 1
ATOM 773 C CA . GLY A 1 96 ? -3.457 -4.112 -6.685 1.00 98.50 96 GLY A CA 1
ATOM 774 C C . GLY A 1 96 ? -4.497 -4.701 -5.736 1.00 98.50 96 GLY A C 1
ATOM 775 O O . GLY A 1 96 ? -5.615 -4.998 -6.154 1.00 98.50 96 GLY A O 1
ATOM 776 N N . ILE A 1 97 ? -4.169 -4.787 -4.442 1.00 98.31 97 ILE A N 1
ATOM 777 C CA . ILE A 1 97 ? -5.092 -5.287 -3.409 1.00 98.31 97 ILE A CA 1
ATOM 778 C C . ILE A 1 97 ? -6.364 -4.426 -3.355 1.00 98.31 97 ILE A C 1
ATOM 780 O O . ILE A 1 97 ? -7.468 -4.978 -3.285 1.00 98.31 97 ILE A O 1
ATOM 784 N N . ILE A 1 98 ? -6.213 -3.094 -3.437 1.00 98.38 98 ILE A N 1
ATOM 785 C CA . ILE A 1 98 ? -7.318 -2.117 -3.444 1.00 98.38 98 ILE A CA 1
ATOM 786 C C . ILE A 1 98 ? -8.249 -2.331 -4.646 1.00 98.38 98 ILE A C 1
ATOM 788 O O . ILE A 1 98 ? -9.468 -2.285 -4.487 1.00 98.38 98 ILE A O 1
ATOM 792 N N . GLY A 1 99 ? -7.701 -2.536 -5.848 1.00 97.62 99 GLY A N 1
ATOM 793 C CA . GLY A 1 99 ? -8.455 -2.996 -7.022 1.00 97.62 99 GLY A CA 1
ATOM 794 C C . GLY A 1 99 ? -9.546 -2.055 -7.557 1.00 97.62 99 GLY A C 1
ATOM 795 O O . GLY A 1 99 ? -10.332 -2.452 -8.416 1.00 97.62 99 GLY A O 1
ATOM 796 N N . THR A 1 100 ? -9.635 -0.806 -7.089 1.00 97.75 100 THR A N 1
ATOM 797 C CA . THR A 1 100 ? -10.554 0.183 -7.674 1.00 97.75 100 THR A CA 1
ATOM 798 C C . THR A 1 100 ? -10.083 0.597 -9.067 1.00 97.75 100 THR A C 1
ATOM 800 O O . THR A 1 100 ? -8.901 0.498 -9.387 1.00 97.75 100 THR A O 1
ATOM 803 N N . ALA A 1 101 ? -10.983 1.130 -9.901 1.00 97.31 101 ALA A N 1
ATOM 804 C CA . ALA A 1 101 ? -10.616 1.594 -11.243 1.00 97.31 101 ALA A CA 1
ATOM 805 C C . ALA A 1 101 ? -9.449 2.603 -11.218 1.00 97.31 101 ALA A C 1
ATOM 807 O O . ALA A 1 101 ? -8.526 2.507 -12.019 1.00 97.31 101 ALA A O 1
ATOM 808 N N . GLU A 1 102 ? -9.453 3.531 -10.256 1.00 97.62 102 GLU A N 1
ATOM 809 C CA . GLU A 1 102 ? -8.361 4.489 -10.061 1.00 97.62 102 GLU A CA 1
ATOM 810 C C . GLU A 1 102 ? -7.053 3.805 -9.634 1.00 97.62 102 GLU A C 1
ATOM 812 O O . GLU A 1 102 ? -5.988 4.149 -10.146 1.00 97.62 102 GLU A O 1
ATOM 817 N N . ALA A 1 103 ? -7.117 2.821 -8.731 1.00 98.44 103 ALA A N 1
ATOM 818 C CA . ALA A 1 103 ? -5.938 2.083 -8.292 1.00 98.44 103 ALA A CA 1
ATOM 819 C C . ALA A 1 103 ? -5.331 1.251 -9.433 1.00 98.44 103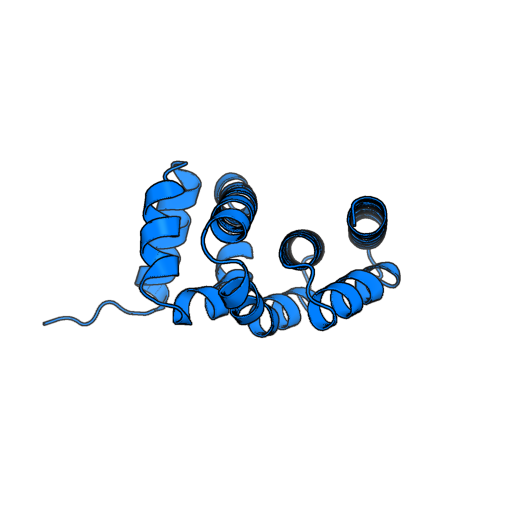 ALA A C 1
ATOM 821 O O . ALA A 1 103 ? -4.117 1.270 -9.618 1.00 98.44 103 ALA A O 1
ATOM 822 N N . ILE A 1 104 ? -6.161 0.604 -10.254 1.00 98.50 104 ILE A N 1
ATOM 823 C CA . ILE A 1 104 ? -5.714 -0.190 -11.408 1.00 98.50 104 ILE A CA 1
ATOM 824 C C . ILE A 1 104 ? -5.009 0.689 -12.447 1.00 98.50 104 ILE A C 1
ATOM 826 O O . ILE A 1 104 ? -3.972 0.292 -12.975 1.00 98.50 104 ILE A O 1
ATOM 830 N N . GLU A 1 105 ? -5.502 1.900 -12.721 1.00 98.50 105 GLU A N 1
ATOM 831 C CA . GLU A 1 105 ? -4.803 2.829 -13.623 1.00 98.50 105 GLU A CA 1
ATOM 832 C C . GLU A 1 105 ? -3.425 3.237 -13.077 1.00 98.50 105 GLU A C 1
ATOM 834 O O . GLU A 1 105 ? -2.453 3.347 -13.832 1.00 98.50 105 GLU A O 1
ATOM 839 N N . LEU A 1 106 ? -3.295 3.382 -11.755 1.00 98.56 106 LEU A N 1
ATOM 840 C CA . LEU A 1 106 ? -2.000 3.615 -11.118 1.00 98.56 106 LEU A CA 1
ATOM 841 C C . LEU A 1 106 ? -1.082 2.385 -11.210 1.00 98.56 106 LEU A C 1
ATOM 843 O O . LEU A 1 106 ? 0.096 2.550 -11.530 1.00 98.56 106 LEU A O 1
ATOM 847 N N . VAL A 1 107 ? -1.598 1.163 -11.031 1.00 98.75 107 VAL A N 1
ATOM 848 C CA . VAL A 1 107 ? -0.835 -0.080 -11.268 1.00 98.75 107 VAL A CA 1
ATOM 849 C C . VAL A 1 107 ? -0.333 -0.130 -12.715 1.00 98.75 107 VAL A C 1
ATOM 851 O O . VAL A 1 107 ? 0.854 -0.367 -12.945 1.00 98.75 107 VAL A O 1
ATOM 854 N N . ARG A 1 108 ? -1.187 0.178 -13.703 1.00 98.56 108 ARG A N 1
ATOM 855 C CA . ARG A 1 108 ? -0.799 0.229 -15.126 1.00 98.56 108 ARG A CA 1
ATOM 856 C C . ARG A 1 108 ? 0.336 1.208 -15.394 1.00 98.56 108 ARG A C 1
ATOM 858 O O . ARG A 1 108 ? 1.196 0.907 -16.219 1.00 98.56 108 ARG A O 1
ATOM 865 N N . SER A 1 109 ? 0.381 2.343 -14.696 1.00 97.56 109 SER A N 1
ATOM 866 C CA . SER A 1 109 ? 1.488 3.297 -14.839 1.00 97.56 109 SER A CA 1
ATOM 867 C C . SER A 1 109 ? 2.850 2.691 -14.456 1.00 97.56 109 SER A C 1
ATOM 869 O O . SER A 1 109 ? 3.865 3.036 -15.064 1.00 97.56 109 SER A O 1
ATOM 871 N N . GLY A 1 110 ? 2.869 1.711 -13.543 1.00 98.19 110 GLY A N 1
ATOM 872 C CA . GLY A 1 110 ? 4.069 0.977 -13.137 1.00 98.19 110 GLY A CA 1
ATOM 873 C C . GLY A 1 110 ? 4.704 0.141 -14.254 1.00 98.19 110 GLY A C 1
ATOM 874 O O . GLY A 1 110 ? 5.911 -0.092 -14.226 1.00 98.19 110 GLY A O 1
ATOM 875 N N . LEU A 1 111 ? 3.954 -0.232 -15.300 1.00 98.56 111 LEU A N 1
ATOM 876 C CA . LEU A 1 111 ? 4.502 -0.926 -16.478 1.00 98.56 111 LEU A CA 1
ATOM 877 C C . LEU A 1 111 ? 5.519 -0.076 -17.257 1.00 98.56 111 LEU A C 1
ATOM 879 O O . LEU A 1 111 ? 6.329 -0.619 -18.009 1.00 98.56 111 LEU A O 1
ATOM 883 N N . ALA A 1 112 ? 5.488 1.246 -17.082 1.00 98.19 112 ALA A N 1
ATOM 884 C CA . ALA A 1 112 ? 6.426 2.185 -17.687 1.00 98.19 112 ALA A CA 1
ATOM 885 C C . ALA A 1 112 ? 7.526 2.654 -16.713 1.00 98.19 112 ALA A C 1
ATOM 887 O O . ALA A 1 112 ? 8.297 3.550 -17.064 1.00 98.19 112 ALA A O 1
ATOM 888 N N . ASP A 1 113 ? 7.626 2.075 -15.508 1.00 98.69 113 ASP A N 1
ATOM 889 C CA . ASP A 1 113 ? 8.633 2.480 -14.521 1.00 98.69 113 ASP A CA 1
ATOM 890 C C . ASP A 1 113 ? 10.060 2.259 -15.063 1.00 98.69 113 ASP A C 1
ATOM 892 O O . ASP A 1 113 ? 10.333 1.238 -15.712 1.00 98.69 113 ASP A O 1
ATOM 896 N N . PRO A 1 114 ? 11.013 3.176 -14.807 1.00 98.25 114 PRO A N 1
ATOM 897 C CA . PRO A 1 114 ? 12.402 2.993 -15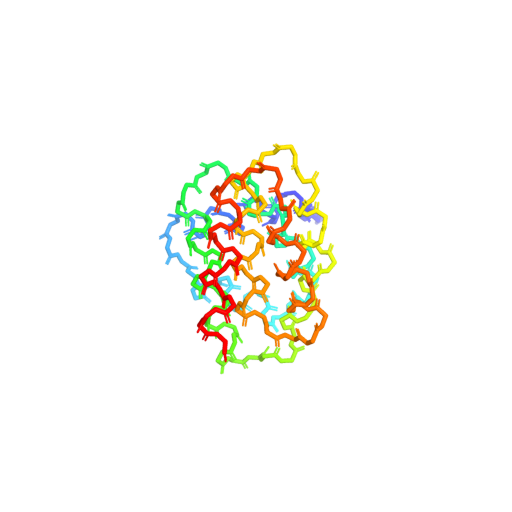.226 1.00 98.25 114 PRO A CA 1
ATOM 898 C C . PRO A 1 114 ? 13.048 1.735 -14.626 1.00 98.25 114 PRO A C 1
ATOM 900 O O . PRO A 1 114 ? 13.903 1.112 -15.266 1.00 98.25 114 PRO A O 1
ATOM 903 N N . ASN A 1 115 ? 12.641 1.323 -13.425 1.00 98.69 115 ASN A N 1
ATOM 904 C CA . ASN A 1 115 ? 13.178 0.149 -12.760 1.00 98.69 115 ASN A CA 1
ATOM 905 C C . ASN A 1 115 ? 12.473 -1.140 -13.240 1.00 98.69 115 ASN A C 1
ATOM 907 O O . ASN A 1 115 ? 11.247 -1.236 -13.177 1.00 98.69 115 ASN A O 1
ATOM 911 N N . PRO A 1 116 ? 13.226 -2.166 -13.685 1.00 98.50 116 PRO A N 1
ATOM 912 C CA . PRO A 1 116 ? 12.648 -3.420 -14.168 1.00 98.50 116 PRO A CA 1
ATOM 913 C C . PRO A 1 116 ? 11.832 -4.187 -13.122 1.00 98.50 116 PRO A C 1
ATOM 915 O O . PRO A 1 116 ? 10.832 -4.787 -13.496 1.00 98.50 116 PRO A O 1
ATOM 918 N N . GLN A 1 117 ? 12.208 -4.140 -11.842 1.00 98.06 117 GLN A N 1
ATOM 919 C CA . GLN A 1 117 ? 11.494 -4.841 -10.768 1.00 98.06 117 GLN A CA 1
ATOM 920 C C . GLN A 1 117 ? 10.112 -4.230 -10.525 1.00 98.06 117 GLN A C 1
ATOM 922 O O . GLN A 1 117 ? 9.156 -4.950 -10.264 1.00 98.06 117 GLN A O 1
ATOM 927 N N . VAL A 1 118 ? 9.980 -2.906 -10.660 1.00 98.69 118 VAL A N 1
ATOM 928 C CA . VAL A 1 118 ? 8.675 -2.237 -10.547 1.00 98.69 118 VAL A CA 1
ATOM 929 C C . VAL A 1 118 ? 7.780 -2.604 -11.731 1.00 98.69 118 VAL A C 1
ATOM 931 O O . VAL A 1 118 ? 6.600 -2.882 -11.535 1.00 98.69 118 VAL A O 1
ATOM 934 N N . ARG A 1 119 ? 8.337 -2.681 -12.949 1.00 98.75 119 ARG A N 1
ATOM 935 C CA . ARG A 1 119 ? 7.583 -3.146 -14.126 1.00 98.75 119 ARG A CA 1
ATOM 936 C C . ARG A 1 119 ? 7.114 -4.591 -13.981 1.00 98.75 119 ARG A C 1
ATOM 938 O O . ARG A 1 119 ? 5.985 -4.893 -14.346 1.00 98.75 119 ARG A O 1
ATOM 945 N N . GLU A 1 120 ? 7.977 -5.465 -13.467 1.00 98.50 120 GLU A N 1
ATOM 946 C CA . GLU A 1 120 ? 7.650 -6.866 -13.192 1.00 98.50 120 GLU A CA 1
ATOM 947 C C . GLU A 1 120 ? 6.538 -6.977 -12.147 1.00 98.50 120 GLU A C 1
ATOM 949 O O . GLU A 1 120 ? 5.556 -7.670 -12.390 1.00 98.50 120 GLU A O 1
ATOM 954 N N . MET A 1 121 ? 6.633 -6.221 -11.049 1.00 98.31 121 MET A N 1
ATOM 955 C CA . MET A 1 121 ? 5.581 -6.153 -10.034 1.00 98.31 121 MET A CA 1
ATOM 956 C C . MET A 1 121 ? 4.250 -5.676 -10.626 1.00 98.31 121 MET A C 1
ATOM 958 O O . MET A 1 121 ? 3.221 -6.298 -10.403 1.00 98.31 121 MET A O 1
ATOM 962 N N . ALA A 1 122 ? 4.259 -4.607 -11.428 1.00 98.62 122 ALA A N 1
ATOM 963 C CA . ALA A 1 122 ? 3.049 -4.114 -12.084 1.00 98.62 122 ALA A CA 1
ATOM 964 C C . ALA A 1 122 ? 2.442 -5.147 -13.043 1.00 98.62 122 ALA A C 1
ATOM 966 O O . ALA A 1 122 ? 1.225 -5.299 -13.082 1.00 98.62 122 ALA A O 1
ATOM 967 N N . ALA A 1 123 ? 3.272 -5.866 -13.802 1.00 98.62 123 ALA A N 1
ATOM 968 C CA . ALA A 1 123 ? 2.807 -6.925 -14.690 1.00 98.62 123 ALA A CA 1
ATOM 969 C C . ALA A 1 123 ? 2.202 -8.101 -13.912 1.00 98.62 123 ALA A C 1
ATOM 971 O O . ALA A 1 123 ? 1.135 -8.570 -14.292 1.00 98.62 123 ALA A O 1
ATOM 972 N N . LEU A 1 124 ? 2.850 -8.528 -12.823 1.00 98.19 124 LEU A N 1
ATOM 973 C CA . LEU A 1 124 ? 2.366 -9.596 -11.949 1.00 98.19 124 LEU A CA 1
ATOM 974 C C . LEU A 1 124 ? 1.023 -9.228 -11.320 1.00 98.19 124 LEU A C 1
ATOM 976 O O . LEU A 1 124 ? 0.065 -9.977 -11.453 1.00 98.19 124 LEU A O 1
ATOM 980 N N . VAL A 1 125 ? 0.923 -8.038 -10.723 1.00 98.12 125 VAL A N 1
ATOM 981 C CA . VAL A 1 125 ? -0.327 -7.564 -10.116 1.00 98.12 125 VAL A CA 1
ATOM 982 C C . VAL A 1 125 ? -1.456 -7.532 -11.145 1.00 98.12 125 VAL A C 1
ATOM 984 O O . VAL A 1 125 ? -2.556 -7.966 -10.842 1.00 98.12 125 VAL A O 1
ATOM 987 N N . LEU A 1 126 ? -1.209 -7.047 -12.367 1.00 98.00 126 LEU A N 1
ATOM 988 C CA . LEU A 1 126 ? -2.240 -6.993 -13.412 1.00 98.00 126 LEU A CA 1
ATOM 989 C C . LEU A 1 126 ? -2.661 -8.369 -13.947 1.00 98.00 126 LEU A C 1
ATOM 991 O O . LEU A 1 126 ? -3.755 -8.460 -14.496 1.00 98.00 126 LEU A O 1
ATOM 995 N N . ASP A 1 127 ? -1.809 -9.389 -13.842 1.00 97.75 127 ASP A N 1
ATOM 996 C CA . ASP A 1 127 ? -2.132 -10.773 -14.224 1.00 97.75 127 ASP A CA 1
ATOM 997 C C . ASP A 1 127 ? -3.024 -11.462 -13.175 1.00 97.75 127 ASP A C 1
ATOM 999 O O . ASP A 1 127 ? -3.807 -12.348 -13.511 1.00 97.75 127 ASP A O 1
ATOM 1003 N N . GLU A 1 128 ? -2.941 -11.027 -11.913 1.00 93.31 128 GLU A N 1
ATOM 1004 C CA . GLU A 1 128 ? -3.709 -11.568 -10.781 1.00 93.31 128 GLU A CA 1
ATOM 1005 C C . GLU A 1 128 ? -5.105 -10.934 -10.587 1.00 93.31 128 GLU A C 1
ATOM 1007 O O . GLU A 1 128 ? -5.889 -11.440 -9.778 1.00 93.31 128 GLU A O 1
ATOM 1012 N N . LEU A 1 129 ? -5.427 -9.845 -11.303 1.00 88.19 129 LEU A N 1
ATOM 1013 C CA . LEU A 1 129 ? -6.726 -9.140 -11.251 1.00 88.19 129 LEU A CA 1
ATOM 1014 C C . LEU A 1 129 ? -7.812 -9.803 -12.111 1.00 88.19 129 LEU A C 1
ATOM 1016 O O . LEU A 1 129 ? -8.963 -9.888 -11.620 1.00 88.19 129 LEU A O 1
#

pLDDT: mean 96.56, std 6.79, range [44.97, 98.81]

=== Feature glossary ===
Feature key, reading from the visual/contextual features back to the raw sequence:

Rendered structure images. Structure images are PyMOL renders from six orthogonal camera directions. Cartoon representation draws helices as coils and strands as arrows; sticks shows the backbone as bonds; surface shows the solvent-excluded envelope. Rainbow coloring maps sequence position to hue (blue→red, N→C); chain coloring assigns a distinct color per polypeptide.

Contact-map, Ramachandran, and PAE plots. Three diagnostic plots accompany the record. The Cα contact map visualizes the tertiary structure as a 2D adjacency matrix (8 Å cutoff, sequence-local contacts suppressed). The Ramachandran plot shows the distribution of backbone (φ, ψ) torsions, with points in the α and β basins reflecting secondary structure content. The PAE plot shows AlphaFold's inter-residue confidence as a color matrix.

InterPro / GO / CATH / organism. The annotation block draws on four external resources. InterPro: which protein families and domains the sequence belongs to. GO: standardized terms for what the protein does, what process it participates in, and where in the cell it acts. CATH: which structural fold it has in the CATH hierarchy. Organism: the species of origin.

Nearest PDB structures. Structural nearest neighbors (via Foldseek easy-search vs the PDB). Reported per hit: target PDB id, E-value, and alignment TM-score. A TM-score above ~0.5 is the conventional threshold for 'same fold'.

Predicted aligned error. Predicted aligned error is AlphaFold's pairwise confidence. Unlike pLDDT (per-residue), PAE is per-residue-pair and captures whether two parts of the structure are correctly placed relative to each other. Units are ångströms of expected positional error.

Solvent-accessible surface area. SASA measures how much of the protein is reachable by solvent. It is computed by rolling a water-sized probe over the atomic surface and summing the exposed area (Å²). Per-residue SASA distinguishes core (buried, low SASA) from surface (exposed, high SASA) residues; total SASA is a whole-molecule size measure.

B-factor. Crystallographic B-factors measure how much each atom's electron density is smeared out, in Å². They rise in mobile loops and surface residues and fall in the buried interior. In AlphaFold models this column is repurposed to hold pLDDT instead.

pLDDT. For AlphaFold models, the B-factor field carries pLDDT — the model's own estimate of local accuracy on a 0–100 scale. Regions with pLDDT<50 should be treated as essentially unmodeled; they often correspond to intrinsically disordered segments.

Backbone torsions (φ/ψ). φ (phi) and ψ (psi) are the two rotatable backbone dihedrals per residue: φ is the C(i-1)–N–Cα–C torsion, ψ is the N–Cα–C–N(i+1) torsion, both in degrees on (−180°, 180°]. α-helical residues cluster near (−60°, −45°); β-strand residues near (−120°, +130°). A Ramachandran plot is simply a scatter of (φ, ψ) for every residue.

Radius of gyration, Cα contacts, bounding box. Radius of gyration (Rg) is the root-mean-square distance of Cα atoms from their centroid — a single number for overall size and compactness. A globular domain of N residues has Rg ≈ 2.2·N^0.38 Å; an extended or disordered chain has a much larger Rg. The Cα contact count is the number of residue pairs whose Cα atoms are within 8 Å and are more than four positions apart in sequence — a standard proxy for tertiary packing density. The bounding box is the smallest axis-aligned box enclosing all Cα atoms.

Secondary structure (3-state, P-SEA). Three-state secondary structure (P-SEA) collapses the eight DSSP classes into helix (a), strand (b), and coil (c). P-SEA assigns these from Cα geometry alone — distances and angles — without requiring backbone oxygens, so it works on any Cα trace.

Secondary structure (8-state, DSSP). Secondary structure is the local, repeating backbone conformation. DSSP classifies it into eight states by reading the hydrogen-bond network: three helix types (H, G, I), two β types (E, B), two non-regular types (T, S), and unstructured coil (-).

Foldseek 3Di. The Foldseek 3Di string encodes local tertiary geometry as a 20-letter alphabet — one character per residue — derived from the relative positions of nearby Cα atoms. Unlike the amino-acid sequence, 3Di is a direct function of the 3D structure, so two proteins with the same fold have similar 3Di strings even at low sequence identity.

mmCIF coordinates. Structure coordinates are given as an mmCIF _atom_site loop: one row per atom with element, residue name, chain id, sequence number, and x/y/z position in Å. Only the four main-chain atoms per residue are included here; side chains are omitted to keep the record compact.

Sequence. This is the polypeptide sequence — one letter per residue, N-terminus first. Length ranges from a few dozen residues for small domains to over a thousand for large multi-domain proteins.